Protein AF-A0A6C0CPV5-F1 (afdb_monomer_lite)

Structure (mmCIF, N/CA/C/O backbone):
data_AF-A0A6C0CPV5-F1
#
_entry.id   AF-A0A6C0CPV5-F1
#
loop_
_atom_site.group_PDB
_atom_site.id
_atom_site.type_symbol
_atom_site.label_atom_id
_atom_site.label_alt_id
_atom_site.label_comp_id
_atom_site.label_asym_id
_atom_site.label_entity_id
_atom_site.label_seq_id
_atom_site.pdbx_PDB_ins_code
_atom_site.Cartn_x
_atom_site.Cartn_y
_atom_site.Cartn_z
_atom_site.occupancy
_atom_site.B_iso_or_equiv
_atom_site.auth_seq_id
_atom_site.auth_comp_id
_atom_site.auth_asym_id
_atom_site.auth_atom_id
_atom_site.pdbx_PDB_model_num
ATOM 1 N N . MET A 1 1 ? -18.840 -3.226 8.102 1.00 40.84 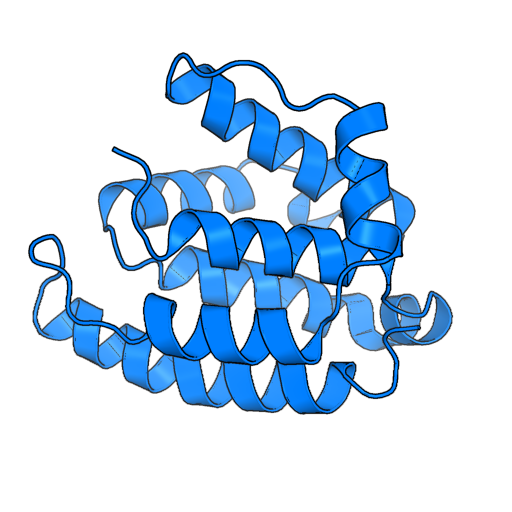1 MET A N 1
ATOM 2 C CA . MET A 1 1 ? -18.763 -3.453 6.637 1.00 40.84 1 MET A CA 1
ATOM 3 C C . MET A 1 1 ? -17.311 -3.513 6.177 1.00 40.84 1 MET A C 1
ATOM 5 O O . MET A 1 1 ? -16.619 -2.498 6.236 1.00 40.84 1 MET A O 1
ATOM 9 N N . SER A 1 2 ? -16.824 -4.665 5.710 1.00 52.75 2 SER A N 1
ATOM 10 C CA . SER A 1 2 ? -15.662 -4.660 4.816 1.00 52.75 2 SER A CA 1
ATOM 11 C C . SER A 1 2 ? -16.165 -4.168 3.457 1.00 52.75 2 SER A C 1
ATOM 13 O O . SER A 1 2 ? -17.136 -4.684 2.912 1.00 52.75 2 SER A O 1
ATOM 15 N N . LYS A 1 3 ? -15.595 -3.079 2.940 1.00 74.31 3 LYS A N 1
ATOM 16 C CA . LYS A 1 3 ? -15.935 -2.641 1.583 1.00 74.31 3 LYS A CA 1
ATOM 17 C C . LYS A 1 3 ? -15.276 -3.640 0.641 1.00 74.31 3 LYS A C 1
ATOM 19 O O . LYS A 1 3 ? -14.091 -3.902 0.810 1.00 74.31 3 LYS A O 1
ATOM 24 N N . GLU A 1 4 ? -16.007 -4.196 -0.321 1.00 88.81 4 GLU A N 1
ATOM 25 C CA . GLU A 1 4 ? -15.509 -5.291 -1.173 1.00 88.81 4 GLU A CA 1
ATOM 26 C C . GLU A 1 4 ? -14.202 -4.975 -1.921 1.00 88.81 4 GLU A C 1
ATOM 28 O O . GLU A 1 4 ? -13.474 -5.886 -2.294 1.00 88.81 4 GLU A O 1
ATOM 33 N N . TRP A 1 5 ? -13.893 -3.693 -2.137 1.00 93.19 5 TRP A N 1
ATOM 34 C CA . TRP A 1 5 ? -12.622 -3.235 -2.704 1.00 93.19 5 TRP A CA 1
ATOM 35 C C . TRP A 1 5 ? -11.471 -3.211 -1.691 1.00 93.19 5 TRP A C 1
ATOM 37 O O . TRP A 1 5 ? -10.320 -3.338 -2.086 1.00 93.19 5 TRP A O 1
ATOM 47 N N . ALA A 1 6 ? -11.750 -3.059 -0.394 1.00 94.06 6 ALA A N 1
ATOM 48 C CA . ALA A 1 6 ? -10.734 -2.835 0.632 1.00 94.06 6 ALA A CA 1
ATOM 49 C C . ALA A 1 6 ? -9.873 -4.075 0.869 1.00 94.06 6 ALA A C 1
ATOM 51 O O . ALA A 1 6 ? -8.653 -3.960 0.940 1.00 94.06 6 ALA A O 1
ATOM 52 N N . THR A 1 7 ? -10.492 -5.256 0.958 1.00 94.50 7 THR A N 1
ATOM 53 C CA . THR A 1 7 ? -9.751 -6.510 1.145 1.00 94.50 7 THR A CA 1
ATOM 54 C C . THR A 1 7 ? -8.791 -6.764 -0.026 1.00 94.50 7 THR A C 1
ATOM 56 O O . THR A 1 7 ? -7.598 -6.899 0.236 1.00 94.50 7 THR A O 1
ATOM 59 N N . PRO A 1 8 ? -9.223 -6.729 -1.305 1.00 96.38 8 PRO A N 1
ATOM 60 C CA . PRO A 1 8 ? -8.306 -6.841 -2.442 1.00 96.38 8 PRO A CA 1
ATOM 61 C C . PRO A 1 8 ? -7.207 -5.773 -2.463 1.00 96.38 8 PRO A C 1
ATOM 63 O O . PRO A 1 8 ? -6.070 -6.096 -2.791 1.00 96.38 8 PRO A O 1
ATOM 66 N N . THR A 1 9 ? -7.506 -4.523 -2.085 1.00 97.75 9 THR A N 1
ATOM 67 C CA . THR A 1 9 ? -6.491 -3.458 -2.001 1.00 97.75 9 THR A CA 1
ATOM 68 C C . THR A 1 9 ? -5.412 -3.778 -0.967 1.00 97.75 9 THR A C 1
ATOM 70 O O . THR A 1 9 ? -4.229 -3.644 -1.270 1.00 97.75 9 THR A O 1
ATOM 73 N N . TRP A 1 10 ? -5.784 -4.240 0.230 1.00 97.38 10 TRP A N 1
ATOM 74 C CA . TRP A 1 10 ? -4.802 -4.622 1.249 1.00 97.38 10 TRP A CA 1
ATOM 75 C C . TRP A 1 10 ? -3.989 -5.847 0.845 1.00 97.38 10 TRP A C 1
ATOM 77 O O . TRP A 1 10 ? -2.777 -5.857 1.041 1.00 97.38 10 TRP A O 1
ATOM 87 N N . TYR A 1 11 ? -4.630 -6.848 0.235 1.00 96.94 11 TYR A N 1
ATOM 88 C CA . TYR A 1 11 ? -3.919 -7.994 -0.330 1.00 96.94 11 TYR A CA 1
ATOM 89 C C . TYR A 1 11 ? -2.902 -7.554 -1.379 1.00 96.94 11 TYR A C 1
ATOM 91 O O . TYR A 1 11 ? -1.767 -8.019 -1.344 1.00 96.94 11 TYR A O 1
ATOM 99 N N . LEU A 1 12 ? -3.272 -6.631 -2.267 1.00 98.25 12 LEU A N 1
ATOM 100 C CA . LEU A 1 12 ? -2.359 -6.087 -3.263 1.00 98.25 12 LEU A CA 1
ATOM 101 C C . LEU A 1 12 ? -1.171 -5.375 -2.606 1.00 98.25 12 LEU A C 1
ATOM 103 O O . LEU A 1 12 ? -0.033 -5.696 -2.927 1.00 98.25 12 LEU A O 1
ATOM 107 N N . PHE A 1 13 ? -1.420 -4.457 -1.669 1.00 98.19 13 PHE A N 1
ATOM 108 C CA . PHE A 1 13 ? -0.362 -3.706 -0.987 1.00 98.19 13 PHE A CA 1
ATOM 109 C C . PHE A 1 13 ? 0.647 -4.626 -0.303 1.00 98.19 13 PHE A C 1
ATOM 111 O O . PHE A 1 13 ? 1.846 -4.524 -0.560 1.00 98.19 13 PHE A O 1
ATOM 118 N N . HIS A 1 14 ? 0.167 -5.553 0.527 1.00 97.88 14 HIS A N 1
ATOM 119 C CA . HIS A 1 14 ? 1.053 -6.441 1.277 1.00 97.88 14 HIS A CA 1
ATOM 120 C C . HIS A 1 14 ? 1.737 -7.477 0.384 1.00 97.88 14 HIS A C 1
ATOM 122 O O . HIS A 1 14 ? 2.896 -7.792 0.618 1.00 97.88 14 HIS A O 1
ATOM 128 N N . THR A 1 15 ? 1.082 -7.951 -0.681 1.00 97.75 15 THR A N 1
ATOM 129 C CA . THR A 1 15 ? 1.725 -8.867 -1.643 1.00 97.75 15 THR A CA 1
ATOM 130 C C . THR A 1 15 ? 2.827 -8.167 -2.430 1.00 97.75 15 THR A C 1
ATOM 132 O O . THR A 1 15 ? 3.887 -8.753 -2.613 1.00 97.75 15 THR A O 1
ATOM 135 N N . ILE A 1 16 ? 2.629 -6.909 -2.847 1.00 97.62 16 ILE A N 1
ATOM 136 C CA . ILE A 1 16 ? 3.703 -6.110 -3.458 1.00 97.62 16 ILE A CA 1
ATOM 137 C C . ILE A 1 16 ? 4.860 -5.977 -2.475 1.00 97.62 16 ILE A C 1
ATOM 139 O O . ILE A 1 16 ? 5.992 -6.255 -2.845 1.00 97.62 16 ILE A O 1
ATOM 143 N N . GLY A 1 17 ? 4.571 -5.587 -1.229 1.00 96.75 17 GLY A N 1
ATOM 144 C CA . GLY A 1 17 ? 5.586 -5.473 -0.189 1.00 96.75 17 GLY A CA 1
ATOM 145 C C . GLY A 1 17 ? 6.389 -6.762 -0.046 1.00 96.75 17 GLY A C 1
ATOM 146 O O . GLY A 1 17 ? 7.610 -6.714 -0.123 1.00 96.75 17 GLY A O 1
ATOM 147 N N . GLU A 1 18 ? 5.723 -7.907 0.116 1.00 96.81 18 GLU A N 1
ATOM 148 C CA . GLU A 1 18 ? 6.380 -9.192 0.369 1.00 96.81 18 GLU A CA 1
ATOM 149 C C . GLU A 1 18 ? 7.106 -9.802 -0.829 1.00 96.81 18 GLU A C 1
ATOM 151 O O . GLU A 1 18 ? 8.169 -10.386 -0.627 1.00 96.81 18 GLU A O 1
ATOM 156 N N . ARG A 1 19 ? 6.558 -9.672 -2.042 1.00 96.38 19 ARG A N 1
ATOM 157 C CA . ARG A 1 19 ? 7.013 -10.436 -3.215 1.00 96.38 19 ARG A CA 1
ATOM 158 C C . ARG A 1 19 ? 7.873 -9.647 -4.195 1.00 96.38 19 ARG A C 1
ATOM 160 O O . ARG A 1 19 ? 8.527 -10.255 -5.036 1.00 96.38 19 ARG A O 1
ATOM 167 N N . ILE A 1 20 ? 7.871 -8.312 -4.145 1.00 97.50 20 ILE A N 1
ATOM 168 C CA . ILE A 1 20 ? 8.680 -7.517 -5.077 1.00 97.50 20 ILE A CA 1
ATOM 169 C C . ILE A 1 20 ? 10.174 -7.787 -4.862 1.00 97.50 20 ILE A C 1
ATOM 171 O O . ILE A 1 20 ? 10.681 -7.772 -3.739 1.00 97.50 20 ILE A O 1
ATOM 175 N N . ASN A 1 21 ? 10.894 -8.006 -5.958 1.00 96.75 21 ASN A N 1
ATOM 176 C CA . ASN A 1 21 ? 12.339 -8.135 -5.950 1.00 96.75 21 ASN A CA 1
ATOM 177 C C . ASN A 1 21 ? 12.985 -6.849 -5.405 1.00 96.75 21 ASN A C 1
ATOM 179 O O . ASN A 1 21 ? 12.640 -5.737 -5.815 1.00 96.75 21 ASN A O 1
ATOM 183 N N . SER A 1 22 ? 13.948 -7.002 -4.496 1.00 96.12 22 SER A N 1
ATOM 184 C CA . SER A 1 22 ? 14.624 -5.884 -3.831 1.00 96.12 22 SER A CA 1
ATOM 185 C C . SER A 1 22 ? 15.377 -4.971 -4.800 1.00 96.12 22 SER A C 1
ATOM 187 O O . SER A 1 22 ? 15.321 -3.753 -4.636 1.00 96.12 22 SER A O 1
ATOM 189 N N . ASN A 1 23 ? 16.031 -5.523 -5.827 1.00 96.50 23 ASN A N 1
ATOM 190 C CA . ASN A 1 23 ? 16.755 -4.734 -6.825 1.00 96.50 23 ASN A CA 1
ATOM 191 C C . ASN A 1 23 ? 15.780 -3.897 -7.653 1.00 96.50 23 ASN A C 1
ATOM 193 O O . ASN A 1 23 ? 15.980 -2.692 -7.795 1.00 96.50 23 ASN A O 1
ATOM 197 N N . TYR A 1 24 ? 14.676 -4.503 -8.113 1.00 97.25 24 TYR A N 1
ATOM 198 C CA . TYR A 1 24 ? 13.627 -3.753 -8.807 1.00 97.25 24 TYR A CA 1
ATOM 199 C C . TYR A 1 24 ? 13.076 -2.635 -7.919 1.00 97.25 24 TYR A C 1
ATOM 201 O O . TYR A 1 24 ? 12.993 -1.493 -8.366 1.00 97.25 24 TYR A O 1
ATOM 209 N N . PHE A 1 25 ? 12.739 -2.943 -6.661 1.00 97.31 25 PHE A N 1
ATOM 210 C CA . PHE A 1 25 ? 12.204 -1.964 -5.717 1.00 97.31 25 PHE A CA 1
ATOM 211 C C . PHE A 1 25 ? 13.157 -0.786 -5.506 1.00 97.31 25 PHE A C 1
ATOM 213 O O . PHE A 1 25 ? 12.718 0.359 -5.544 1.00 97.31 25 PHE A O 1
ATOM 220 N N . ASN A 1 26 ? 14.452 -1.044 -5.316 1.00 95.75 26 ASN A N 1
ATOM 221 C CA . ASN A 1 26 ? 15.440 0.011 -5.096 1.00 95.75 26 ASN A CA 1
ATOM 222 C C . ASN A 1 26 ? 15.576 0.921 -6.327 1.00 95.75 26 ASN A C 1
ATOM 224 O O . ASN A 1 26 ? 15.586 2.142 -6.182 1.00 95.75 26 ASN A O 1
ATOM 228 N N . SER A 1 27 ? 15.599 0.348 -7.535 1.00 96.94 27 SER A N 1
ATOM 229 C CA . SER A 1 27 ? 15.657 1.118 -8.787 1.00 96.94 27 SER A CA 1
ATOM 230 C C . SER A 1 27 ? 14.343 1.834 -9.132 1.00 96.94 27 SER A C 1
ATOM 232 O O . SER A 1 27 ? 14.365 2.833 -9.844 1.00 96.94 27 SER A O 1
ATOM 234 N N . HIS A 1 28 ? 13.202 1.365 -8.613 1.00 97.31 28 HIS A N 1
ATOM 235 C CA . HIS A 1 28 ? 11.860 1.869 -8.941 1.00 97.31 28 HIS A CA 1
ATOM 236 C C . HIS A 1 28 ? 11.080 2.332 -7.700 1.00 97.31 28 HIS A C 1
ATOM 238 O O . HIS A 1 28 ? 9.846 2.301 -7.674 1.00 97.31 28 HIS A O 1
ATOM 244 N N . LEU A 1 29 ? 11.785 2.791 -6.660 1.00 95.94 29 LEU A N 1
ATOM 245 C CA . LEU A 1 29 ? 11.202 3.191 -5.374 1.00 95.94 29 LEU A CA 1
ATOM 246 C C . LEU A 1 29 ? 10.086 4.229 -5.551 1.00 95.94 29 LEU A C 1
ATOM 248 O O . LEU A 1 29 ? 9.017 4.123 -4.944 1.00 95.94 29 LEU A O 1
ATOM 252 N N . THR A 1 30 ? 10.322 5.226 -6.404 1.00 95.81 30 THR A N 1
ATOM 253 C CA . THR A 1 30 ? 9.353 6.285 -6.705 1.00 95.81 30 THR A CA 1
ATOM 254 C C . THR A 1 30 ? 8.094 5.728 -7.365 1.00 95.81 30 THR A C 1
ATOM 256 O O . THR A 1 30 ? 6.993 6.110 -6.975 1.00 95.81 30 THR A O 1
ATOM 259 N N . GLU A 1 31 ? 8.226 4.788 -8.305 1.00 96.56 31 GLU A N 1
ATOM 260 C CA . GLU A 1 31 ? 7.081 4.139 -8.958 1.00 9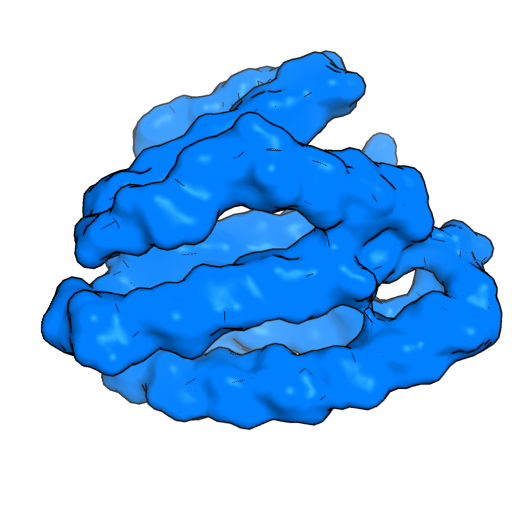6.56 31 GLU A CA 1
ATOM 261 C C . GLU A 1 31 ? 6.280 3.293 -7.955 1.00 96.56 31 GLU A C 1
ATOM 263 O O . GLU A 1 31 ? 5.052 3.394 -7.896 1.00 96.56 31 GLU A O 1
ATOM 268 N N . CYS A 1 32 ? 6.969 2.533 -7.097 1.00 97.19 32 CYS A N 1
ATOM 269 C CA . CYS A 1 32 ? 6.339 1.726 -6.050 1.00 97.19 32 CYS A CA 1
ATOM 270 C C . CYS A 1 32 ? 5.539 2.600 -5.070 1.00 97.19 32 CYS A C 1
ATOM 272 O O . CYS A 1 32 ? 4.391 2.294 -4.738 1.00 97.19 32 CYS A O 1
ATOM 274 N N . LYS A 1 33 ? 6.111 3.730 -4.635 1.00 96.81 33 LYS A N 1
ATOM 275 C CA . LYS A 1 33 ? 5.422 4.709 -3.781 1.00 96.81 33 LYS A CA 1
ATOM 276 C C . LYS A 1 33 ? 4.235 5.353 -4.487 1.00 96.81 33 LYS A C 1
ATOM 278 O O . LYS A 1 33 ? 3.157 5.478 -3.901 1.00 96.81 33 LYS A O 1
ATOM 283 N N . TYR A 1 34 ? 4.432 5.753 -5.739 1.00 96.88 34 TYR A N 1
ATOM 284 C CA . TYR A 1 34 ? 3.400 6.380 -6.548 1.00 96.88 34 TYR A CA 1
ATOM 285 C C . TYR A 1 34 ? 2.189 5.461 -6.721 1.00 96.88 34 TYR A C 1
ATOM 287 O O . TYR A 1 34 ? 1.058 5.927 -6.600 1.00 96.88 34 TYR A O 1
ATOM 295 N N . LEU A 1 35 ? 2.401 4.152 -6.899 1.00 98.00 35 LEU A N 1
ATOM 296 C CA . LEU A 1 35 ? 1.322 3.167 -6.972 1.00 98.00 35 LEU A CA 1
ATOM 297 C C . LEU A 1 35 ? 0.434 3.174 -5.713 1.00 98.00 35 LEU A C 1
ATOM 299 O O . LEU A 1 35 ? -0.794 3.196 -5.819 1.00 98.00 35 LEU A O 1
ATOM 303 N N . ILE A 1 36 ? 1.026 3.209 -4.515 1.00 98.12 36 ILE A N 1
ATOM 304 C CA . ILE A 1 36 ? 0.259 3.292 -3.261 1.00 98.12 36 ILE A CA 1
ATOM 305 C C . ILE A 1 36 ? -0.505 4.620 -3.180 1.00 98.12 36 ILE A C 1
ATOM 307 O O . ILE A 1 36 ? -1.693 4.630 -2.844 1.00 98.12 36 ILE A O 1
ATOM 311 N N . GLN A 1 37 ? 0.142 5.734 -3.540 1.00 97.19 37 GLN A N 1
ATOM 312 C CA . GLN A 1 37 ? -0.474 7.065 -3.529 1.00 97.19 37 GLN A CA 1
ATOM 313 C C . GLN A 1 37 ? -1.655 7.169 -4.492 1.00 97.19 37 GLN A C 1
ATOM 315 O O . GLN A 1 37 ? -2.726 7.620 -4.089 1.00 97.19 37 GLN A O 1
ATOM 320 N N . ILE A 1 38 ? -1.499 6.752 -5.753 1.00 97.50 38 ILE A N 1
ATOM 321 C CA . ILE A 1 38 ? -2.571 6.847 -6.749 1.00 97.50 38 ILE A CA 1
ATOM 322 C C . ILE A 1 38 ? -3.763 5.967 -6.359 1.00 97.50 38 ILE A C 1
ATOM 324 O O . ILE A 1 38 ? -4.905 6.392 -6.542 1.00 97.50 38 ILE A O 1
ATOM 328 N N . ILE A 1 39 ? -3.530 4.795 -5.755 1.00 97.88 39 ILE A N 1
ATOM 329 C CA . ILE A 1 39 ? -4.606 3.942 -5.239 1.00 97.88 39 ILE A CA 1
ATOM 330 C C . ILE A 1 39 ? -5.319 4.639 -4.072 1.00 97.88 39 ILE A C 1
ATOM 332 O O . ILE A 1 39 ? -6.544 4.769 -4.105 1.00 97.88 39 ILE A O 1
ATOM 336 N N . CYS A 1 40 ? -4.582 5.158 -3.084 1.00 97.12 40 CYS A N 1
ATOM 337 C CA . CYS A 1 40 ? -5.161 5.878 -1.943 1.00 97.12 40 CYS A CA 1
ATOM 338 C C . CYS A 1 40 ? -5.952 7.123 -2.375 1.00 97.12 40 CYS A C 1
ATOM 340 O O . CYS A 1 40 ? -7.057 7.359 -1.890 1.00 97.12 40 CYS A O 1
ATOM 342 N N . ASN A 1 41 ? -5.446 7.862 -3.364 1.00 95.88 41 ASN A N 1
ATOM 343 C CA . ASN A 1 41 ? -6.086 9.046 -3.937 1.00 95.88 41 ASN A CA 1
ATOM 344 C C . ASN A 1 41 ? -7.310 8.733 -4.808 1.00 95.88 41 ASN A C 1
ATOM 346 O O . ASN A 1 41 ? -7.948 9.667 -5.288 1.00 95.88 41 ASN A O 1
ATOM 350 N N . ASN A 1 42 ? -7.638 7.461 -5.043 1.00 95.50 42 ASN A N 1
ATOM 351 C CA . ASN A 1 42 ? -8.772 7.051 -5.873 1.00 95.50 42 ASN A CA 1
ATOM 352 C C . ASN A 1 42 ? -9.613 5.939 -5.225 1.00 95.50 42 ASN A C 1
ATOM 354 O O . ASN A 1 42 ? -10.349 5.241 -5.931 1.00 95.50 42 ASN A O 1
ATOM 358 N N . LEU A 1 43 ? -9.528 5.764 -3.898 1.00 94.62 43 LEU A N 1
ATOM 359 C CA . LEU A 1 43 ? -10.336 4.768 -3.191 1.00 94.62 43 LEU A CA 1
ATOM 360 C C . LEU A 1 43 ? -11.837 4.988 -3.468 1.00 94.62 43 LEU A C 1
ATOM 362 O O . LEU A 1 43 ? -12.306 6.126 -3.438 1.00 94.62 43 LEU A O 1
ATOM 366 N N . PRO A 1 44 ? -12.643 3.928 -3.668 1.00 92.19 44 PRO A N 1
ATOM 367 C CA . PRO A 1 44 ? -14.068 4.073 -3.983 1.00 92.19 44 PRO A CA 1
ATOM 368 C C . PRO A 1 44 ? -14.949 4.679 -2.875 1.00 92.19 44 PRO A C 1
ATOM 370 O O . PRO A 1 44 ? -16.146 4.879 -3.084 1.00 92.19 44 PRO A O 1
ATOM 373 N N . CYS A 1 45 ? -14.389 4.957 -1.695 1.00 91.12 45 CYS A N 1
ATOM 374 C CA . CYS A 1 45 ? -15.066 5.694 -0.636 1.00 91.12 45 CYS A CA 1
ATOM 375 C C . CYS A 1 45 ? -14.363 7.036 -0.372 1.00 91.12 45 CYS A C 1
ATOM 377 O O . CYS A 1 45 ? -13.205 7.003 0.047 1.00 91.12 45 CYS A O 1
ATOM 379 N N . PRO A 1 46 ? -15.077 8.174 -0.477 1.00 90.62 46 PRO A N 1
ATOM 380 C CA . PRO A 1 46 ? -14.517 9.504 -0.230 1.00 90.62 46 PRO A CA 1
ATOM 381 C C . PRO A 1 46 ? -13.907 9.682 1.167 1.00 90.62 46 PRO A C 1
ATOM 383 O O . PRO A 1 46 ? -12.824 10.240 1.299 1.00 90.62 46 PRO A O 1
ATOM 386 N N . ILE A 1 47 ? -14.554 9.150 2.211 1.00 91.31 47 ILE A N 1
ATOM 387 C CA . ILE A 1 47 ? -14.045 9.232 3.593 1.00 91.31 47 ILE A CA 1
ATOM 388 C C . ILE A 1 47 ? -12.732 8.451 3.721 1.00 91.31 47 ILE A C 1
ATOM 390 O O . ILE A 1 47 ? -11.747 8.960 4.249 1.00 91.31 47 ILE A O 1
ATOM 394 N N . CYS A 1 48 ? -12.691 7.224 3.187 1.00 93.38 48 CYS A N 1
ATOM 395 C CA . CYS A 1 48 ? -11.476 6.408 3.206 1.00 93.38 48 CYS A CA 1
ATOM 396 C C . CYS A 1 48 ? -10.352 7.050 2.387 1.00 93.38 48 CYS A C 1
ATOM 398 O O . CYS A 1 48 ? -9.211 7.034 2.829 1.00 93.38 48 CYS A O 1
ATOM 400 N N . GLN A 1 49 ? -10.678 7.609 1.219 1.00 94.06 49 GLN A N 1
ATOM 401 C CA . GLN A 1 49 ? -9.747 8.347 0.370 1.00 94.06 49 GLN A CA 1
ATOM 402 C C . GLN A 1 49 ? -9.140 9.521 1.144 1.00 94.06 49 GLN A C 1
ATOM 404 O O . GLN A 1 49 ? -7.924 9.604 1.254 1.00 94.06 49 GLN A O 1
ATOM 409 N N . ASN A 1 50 ? -9.973 10.370 1.754 1.00 94.75 50 ASN A N 1
ATOM 410 C CA . ASN A 1 50 ? -9.512 11.512 2.539 1.00 94.75 50 ASN A CA 1
ATOM 411 C C . ASN A 1 50 ? -8.597 11.081 3.697 1.00 94.75 50 ASN A C 1
ATOM 413 O O . ASN A 1 50 ? -7.493 11.602 3.838 1.00 94.75 50 ASN A O 1
ATOM 417 N N . HIS A 1 51 ? -9.012 10.086 4.488 1.00 95.12 51 HIS A N 1
ATOM 418 C CA . HIS A 1 51 ? -8.200 9.578 5.597 1.00 95.12 51 HIS A CA 1
ATOM 419 C C . HIS A 1 51 ? -6.867 8.989 5.120 1.00 95.12 51 HIS A C 1
ATOM 421 O O . HIS A 1 51 ? -5.831 9.277 5.717 1.00 95.12 51 HIS A O 1
ATOM 427 N N . ALA A 1 52 ? -6.868 8.212 4.033 1.00 96.50 52 ALA A N 1
ATOM 428 C CA . ALA A 1 52 ? -5.652 7.634 3.470 1.00 96.50 52 ALA A CA 1
ATOM 429 C C . ALA A 1 52 ? -4.705 8.720 2.939 1.00 96.50 52 ALA A C 1
ATOM 431 O O . ALA A 1 52 ? -3.530 8.726 3.292 1.00 96.50 52 ALA A O 1
ATOM 432 N N . THR A 1 53 ? -5.203 9.680 2.156 1.00 95.31 53 THR A N 1
ATOM 433 C CA . THR A 1 53 ? -4.391 10.785 1.625 1.00 95.31 53 THR A CA 1
ATOM 434 C C . THR A 1 53 ? -3.807 11.649 2.746 1.00 95.31 53 THR A C 1
ATOM 436 O O . THR A 1 53 ? -2.628 12.001 2.697 1.00 95.31 53 THR A O 1
ATOM 439 N N . ILE A 1 54 ? -4.587 11.953 3.791 1.00 95.94 54 ILE A N 1
ATOM 440 C CA . ILE A 1 54 ? -4.090 12.679 4.968 1.00 95.94 54 ILE A CA 1
ATOM 441 C C . ILE A 1 54 ? -3.013 11.867 5.692 1.00 95.94 54 ILE A C 1
ATOM 443 O O . ILE A 1 54 ? -1.982 12.436 6.050 1.00 95.94 54 ILE A O 1
ATOM 447 N N . TYR A 1 55 ? -3.222 10.561 5.886 1.00 97.19 55 TYR A N 1
ATOM 448 C CA . TYR A 1 55 ? -2.239 9.685 6.522 1.00 97.19 55 TYR A CA 1
ATOM 449 C C . TYR A 1 55 ? -0.917 9.669 5.745 1.00 97.19 55 TYR A C 1
ATOM 451 O O . TYR A 1 55 ? 0.134 9.921 6.332 1.00 97.19 55 TYR A O 1
ATOM 459 N N . LEU A 1 56 ? -0.962 9.466 4.421 1.00 95.06 56 LEU A N 1
ATOM 460 C CA . LEU A 1 56 ? 0.234 9.477 3.571 1.00 95.06 56 LEU A CA 1
ATOM 461 C C . LEU A 1 56 ? 0.982 10.818 3.648 1.00 95.06 56 LEU A C 1
ATOM 463 O O . LEU A 1 56 ? 2.207 10.826 3.683 1.00 95.06 56 LEU A O 1
ATOM 467 N N . ARG A 1 57 ? 0.258 11.946 3.712 1.00 93.25 57 ARG A N 1
ATOM 468 C CA . ARG A 1 57 ? 0.851 13.291 3.806 1.00 93.25 57 ARG A CA 1
ATOM 469 C C . ARG A 1 57 ? 1.484 13.579 5.169 1.00 93.25 57 ARG A C 1
ATOM 471 O O . ARG A 1 57 ? 2.488 14.275 5.230 1.00 93.25 57 ARG A O 1
ATOM 478 N N . LYS A 1 58 ? 0.866 13.108 6.256 1.00 93.50 58 LYS A N 1
ATOM 479 C CA . LYS A 1 58 ? 1.307 13.394 7.634 1.00 93.50 58 LYS A CA 1
ATOM 480 C C . LYS A 1 58 ? 2.410 12.464 8.135 1.00 93.50 58 LYS A C 1
ATOM 482 O O . LYS A 1 58 ? 3.001 12.737 9.171 1.00 93.50 58 LYS A O 1
ATOM 487 N N . THR A 1 59 ? 2.647 11.352 7.452 1.00 92.56 59 THR A N 1
ATOM 488 C CA . THR A 1 59 ? 3.619 10.340 7.874 1.00 92.56 59 THR A CA 1
ATOM 489 C C . THR A 1 59 ? 4.856 10.354 6.985 1.00 92.56 59 THR A C 1
ATOM 491 O O . THR A 1 59 ? 4.893 10.978 5.927 1.00 92.56 59 THR A O 1
ATOM 494 N N . ASN A 1 60 ? 5.877 9.605 7.395 1.00 84.62 60 ASN A N 1
ATOM 495 C CA . ASN A 1 60 ? 7.177 9.505 6.731 1.00 84.62 60 ASN A CA 1
ATOM 496 C C . ASN A 1 60 ? 7.149 8.745 5.385 1.00 84.62 60 ASN A C 1
ATOM 498 O O . ASN A 1 60 ? 8.150 8.143 5.003 1.00 84.62 60 ASN A O 1
ATOM 502 N N . PHE A 1 61 ? 6.034 8.752 4.644 1.00 89.19 61 PHE A N 1
ATOM 503 C CA . PHE A 1 61 ? 5.890 7.996 3.396 1.00 89.19 61 PHE A CA 1
ATOM 504 C C . PHE A 1 61 ? 6.951 8.379 2.352 1.00 89.19 61 PHE A C 1
ATOM 506 O O . PHE A 1 61 ? 7.551 7.520 1.703 1.00 89.19 61 PHE A O 1
ATOM 513 N N . ASN A 1 62 ? 7.257 9.674 2.243 1.00 86.56 62 ASN A N 1
ATOM 514 C CA . ASN A 1 62 ? 8.297 10.166 1.339 1.00 86.56 62 ASN A CA 1
ATOM 515 C C . ASN A 1 62 ? 9.708 9.740 1.776 1.00 86.56 62 ASN A C 1
ATOM 517 O O . ASN A 1 62 ? 10.568 9.564 0.915 1.00 86.56 62 ASN A O 1
ATOM 521 N N . ASN A 1 63 ? 9.920 9.455 3.065 1.00 90.56 63 ASN A N 1
ATOM 522 C CA . ASN A 1 63 ? 11.224 9.107 3.636 1.00 90.56 63 ASN A CA 1
ATOM 523 C C . ASN A 1 63 ? 11.559 7.610 3.554 1.00 90.56 63 ASN A C 1
ATOM 525 O O . ASN A 1 63 ? 12.653 7.222 3.949 1.00 90.56 63 ASN A O 1
ATOM 529 N N . ILE A 1 64 ? 10.655 6.763 3.048 1.00 94.75 64 ILE A N 1
ATOM 530 C CA . ILE A 1 64 ? 10.936 5.335 2.827 1.00 94.75 64 ILE A CA 1
ATOM 531 C C . ILE A 1 64 ? 12.070 5.206 1.801 1.00 94.75 64 ILE A C 1
ATOM 533 O O . ILE A 1 64 ? 11.942 5.714 0.691 1.00 94.75 64 ILE A O 1
ATOM 537 N N . LYS A 1 65 ? 13.161 4.525 2.143 1.00 94.88 65 LYS A N 1
ATOM 538 C CA . LYS A 1 65 ? 14.328 4.301 1.271 1.00 94.88 65 LYS A CA 1
ATOM 539 C C . LYS A 1 65 ? 14.554 2.828 0.947 1.00 94.88 65 LYS A C 1
ATOM 541 O O . LYS A 1 65 ? 15.199 2.526 -0.046 1.00 94.88 65 LYS A O 1
ATOM 546 N N . THR A 1 66 ? 14.030 1.922 1.769 1.00 96.69 66 THR A N 1
ATOM 547 C CA . THR A 1 66 ? 14.275 0.480 1.640 1.00 96.69 66 THR A CA 1
ATOM 548 C C . THR A 1 66 ? 12.978 -0.314 1.566 1.00 96.69 66 THR A C 1
ATOM 550 O O . THR A 1 66 ? 11.927 0.126 2.045 1.00 96.69 66 THR A O 1
ATOM 553 N N . LEU A 1 67 ? 13.057 -1.523 1.004 1.00 96.75 67 LEU A N 1
ATOM 554 C CA . LEU A 1 67 ? 11.920 -2.442 0.949 1.00 96.75 67 LEU A CA 1
ATOM 555 C C . LEU A 1 67 ? 11.411 -2.806 2.353 1.00 96.75 67 LEU A C 1
ATOM 557 O O . LEU A 1 67 ? 10.206 -2.885 2.574 1.00 96.75 67 LEU A O 1
ATOM 561 N N . ALA A 1 68 ? 12.313 -2.958 3.327 1.00 96.44 68 ALA A N 1
ATOM 562 C CA . ALA A 1 68 ? 11.941 -3.215 4.718 1.00 96.44 68 ALA A CA 1
ATOM 563 C C . ALA A 1 68 ? 11.104 -2.067 5.310 1.00 96.44 68 ALA A C 1
ATOM 565 O O . ALA A 1 68 ? 10.054 -2.310 5.901 1.00 96.44 68 ALA A O 1
ATOM 566 N N . GLN A 1 69 ? 11.511 -0.812 5.080 1.00 96.81 69 GLN A N 1
ATOM 567 C CA . GLN A 1 69 ? 10.733 0.358 5.500 1.00 96.81 69 GLN A CA 1
ATOM 568 C C . GLN A 1 69 ? 9.380 0.434 4.788 1.00 96.81 69 GLN A C 1
ATOM 570 O O . GLN A 1 69 ? 8.394 0.841 5.393 1.00 96.81 69 GLN A O 1
ATOM 575 N N . PHE A 1 70 ? 9.312 0.026 3.520 1.00 97.44 70 PHE A N 1
ATOM 576 C CA . PHE A 1 70 ? 8.062 -0.016 2.767 1.00 97.44 70 PHE A CA 1
ATOM 577 C C . PHE A 1 70 ? 7.081 -1.051 3.331 1.00 97.44 70 PHE A C 1
ATOM 579 O O . PHE A 1 70 ? 5.924 -0.715 3.586 1.00 97.44 70 PHE A O 1
ATOM 586 N N . LYS A 1 71 ? 7.548 -2.279 3.596 1.00 96.50 71 LYS A N 1
ATOM 587 C CA . LYS A 1 71 ? 6.763 -3.335 4.260 1.00 96.50 71 LYS A CA 1
ATOM 588 C C . LYS A 1 71 ? 6.251 -2.872 5.622 1.00 96.50 71 LYS A C 1
ATOM 590 O O . LYS A 1 71 ? 5.058 -2.980 5.908 1.00 96.50 71 LYS A O 1
ATOM 595 N N . GLU A 1 72 ? 7.144 -2.316 6.440 1.00 96.12 72 GLU A N 1
ATOM 596 C CA . GLU A 1 72 ? 6.800 -1.842 7.779 1.00 96.12 72 GLU A CA 1
ATOM 597 C C . GLU A 1 72 ? 5.780 -0.704 7.725 1.00 96.12 72 GLU A C 1
ATOM 599 O O . GLU A 1 72 ? 4.786 -0.722 8.448 1.00 96.12 72 GLU A O 1
ATOM 604 N N . TYR A 1 73 ? 5.957 0.239 6.800 1.00 97.19 73 TYR A N 1
ATOM 605 C CA . TYR A 1 73 ? 5.005 1.321 6.597 1.00 97.19 73 TYR A CA 1
ATOM 606 C C . TYR A 1 73 ? 3.604 0.798 6.257 1.00 97.19 73 TYR A C 1
ATOM 608 O O . TYR A 1 73 ? 2.624 1.237 6.859 1.00 97.19 73 TYR A O 1
ATOM 616 N N . LEU A 1 74 ? 3.484 -0.152 5.322 1.00 97.12 74 LEU A N 1
ATOM 617 C CA . LEU A 1 74 ? 2.190 -0.731 4.945 1.00 97.12 74 LEU A CA 1
ATOM 618 C C . LEU A 1 74 ? 1.533 -1.480 6.111 1.00 97.12 74 LEU A C 1
ATOM 620 O O . LEU A 1 74 ? 0.315 -1.392 6.289 1.00 97.12 74 LEU A O 1
ATOM 624 N N . TYR A 1 75 ? 2.325 -2.190 6.917 1.00 96.75 75 TYR A N 1
ATOM 625 C CA . TYR A 1 75 ? 1.864 -2.872 8.126 1.00 96.75 75 TYR A CA 1
ATOM 626 C C . TYR A 1 75 ? 1.321 -1.883 9.167 1.00 96.75 75 TYR A C 1
ATOM 628 O O . TYR A 1 75 ? 0.179 -2.024 9.619 1.00 96.75 75 TYR A O 1
ATOM 636 N N . ILE A 1 76 ? 2.093 -0.842 9.498 1.00 96.50 76 ILE A N 1
ATOM 637 C CA . ILE A 1 76 ? 1.680 0.210 10.437 1.00 96.50 76 ILE A CA 1
ATOM 638 C C . ILE A 1 76 ? 0.437 0.929 9.910 1.00 96.50 76 ILE A C 1
ATOM 640 O O . ILE A 1 76 ? -0.506 1.157 10.666 1.00 96.50 76 ILE A O 1
ATOM 644 N N . PHE A 1 77 ? 0.390 1.237 8.613 1.00 97.38 77 PHE A N 1
ATOM 645 C CA . PHE A 1 77 ? -0.756 1.894 7.995 1.00 97.38 77 PHE A CA 1
ATOM 646 C C . PHE A 1 77 ? -2.029 1.046 8.105 1.00 97.38 77 PHE A C 1
ATOM 648 O O . PHE A 1 77 ? -3.076 1.551 8.515 1.00 97.38 77 PHE A O 1
ATOM 655 N N . HIS A 1 78 ? -1.951 -0.254 7.808 1.00 96.31 78 HIS A N 1
ATOM 656 C CA . HIS A 1 78 ? -3.093 -1.157 7.951 1.00 96.31 78 HIS A CA 1
ATOM 657 C C . HIS A 1 78 ? -3.577 -1.220 9.406 1.00 96.31 78 HIS A C 1
ATOM 659 O O . HIS A 1 78 ? -4.777 -1.118 9.666 1.00 96.31 78 HIS A O 1
ATOM 665 N N . ASN A 1 79 ? -2.654 -1.306 10.364 1.00 97.00 79 ASN A N 1
ATOM 666 C CA . ASN A 1 79 ? -2.996 -1.344 11.783 1.00 97.00 79 ASN A CA 1
ATOM 667 C C . ASN A 1 79 ? -3.536 -0.022 12.328 1.00 97.00 79 ASN A C 1
ATOM 669 O O . ASN A 1 79 ? -4.427 -0.043 13.178 1.00 97.00 79 ASN A O 1
ATOM 673 N N . PHE A 1 80 ? -3.075 1.112 11.802 1.00 96.38 80 PHE A N 1
ATOM 674 C CA . PHE A 1 80 ? -3.690 2.409 12.056 1.00 96.38 80 PHE A CA 1
ATOM 675 C C . PHE A 1 80 ? -5.140 2.425 11.561 1.00 96.38 80 PHE A C 1
ATOM 677 O O . PHE A 1 80 ? -6.045 2.776 12.308 1.00 96.38 80 PHE A O 1
ATOM 684 N N . VAL A 1 81 ? -5.405 1.973 10.331 1.00 95.56 81 VAL A N 1
ATOM 685 C CA . VAL A 1 81 ? -6.783 1.896 9.821 1.00 95.56 81 VAL A CA 1
ATOM 686 C C . VAL A 1 81 ? -7.637 0.931 10.651 1.00 95.56 81 VAL A C 1
ATOM 688 O O . VAL A 1 81 ? -8.798 1.231 10.919 1.00 95.56 81 VAL A O 1
ATOM 691 N N . ASN A 1 82 ? -7.087 -0.202 11.093 1.00 95.06 82 ASN A N 1
ATOM 692 C CA . ASN A 1 82 ? -7.810 -1.138 11.954 1.00 95.06 82 ASN A CA 1
ATOM 693 C C . ASN A 1 82 ? -8.162 -0.518 13.309 1.00 95.06 82 ASN A C 1
ATOM 695 O O . ASN A 1 82 ? -9.312 -0.648 13.724 1.00 95.06 82 ASN A O 1
ATOM 699 N N . SER A 1 83 ? -7.245 0.213 13.952 1.00 95.75 83 SER A N 1
ATOM 700 C CA . SER A 1 83 ? -7.538 0.877 15.229 1.00 95.75 83 SER A CA 1
ATOM 701 C C . SER A 1 83 ? -8.621 1.948 15.087 1.00 95.75 83 SER A C 1
ATOM 703 O O . SER A 1 83 ? -9.542 1.982 15.896 1.00 95.75 83 SER A O 1
ATOM 705 N N . GLN A 1 84 ? -8.590 2.744 14.010 1.00 93.94 84 GLN A N 1
ATOM 706 C CA . GLN A 1 84 ? -9.636 3.732 13.707 1.00 93.94 84 GLN A CA 1
ATOM 707 C C . GLN A 1 84 ? -11.018 3.100 13.471 1.00 93.94 84 GLN A C 1
ATOM 709 O O . GLN A 1 84 ? -12.038 3.767 13.607 1.00 93.94 84 GLN A O 1
ATOM 714 N N . LEU A 1 85 ? -11.061 1.822 13.089 1.00 92.31 85 LEU A N 1
ATOM 715 C CA . LEU A 1 85 ? -12.293 1.078 12.826 1.00 92.31 85 LEU A CA 1
ATOM 716 C C . LEU A 1 85 ? -12.682 0.127 13.970 1.00 92.31 85 LEU A C 1
ATOM 718 O O . LEU A 1 85 ? -13.606 -0.664 13.781 1.00 92.31 85 LEU A O 1
ATOM 722 N N . GLY A 1 86 ? -11.968 0.143 15.102 1.00 94.00 86 GLY A N 1
ATOM 723 C CA . GLY A 1 86 ? -12.195 -0.789 16.214 1.00 94.00 86 GLY A CA 1
ATOM 724 C C . GLY A 1 86 ? -11.952 -2.260 15.853 1.00 94.00 86 GLY A C 1
ATOM 725 O O . GLY A 1 86 ? -12.528 -3.158 16.461 1.00 94.00 86 GLY A O 1
ATOM 726 N N . LYS A 1 87 ? -11.140 -2.532 14.826 1.00 92.50 87 LYS A N 1
ATOM 727 C CA . LYS A 1 87 ? -10.801 -3.889 14.385 1.00 92.50 87 LYS A CA 1
ATOM 728 C C . LYS A 1 87 ? -9.569 -4.408 15.115 1.00 92.50 87 LYS A C 1
ATOM 730 O O . LYS A 1 87 ? -8.688 -3.639 15.499 1.00 92.50 87 LYS A O 1
ATOM 735 N N . LYS A 1 88 ? -9.467 -5.737 15.214 1.00 92.81 88 LYS A N 1
ATOM 736 C CA . LYS A 1 88 ? -8.264 -6.415 15.708 1.00 92.81 88 LYS A CA 1
ATOM 737 C C . LYS A 1 88 ? -7.036 -5.964 14.904 1.00 92.81 88 LYS A C 1
ATOM 739 O O . LYS A 1 88 ? -7.101 -5.833 13.679 1.00 92.81 88 LYS A O 1
ATOM 744 N N . LYS A 1 89 ? -5.923 -5.730 15.604 1.00 91.88 89 LYS A N 1
ATOM 745 C CA . LYS A 1 89 ? -4.629 -5.475 14.965 1.00 91.88 89 LYS A CA 1
ATOM 746 C C . LYS A 1 89 ? -4.180 -6.726 14.214 1.00 91.88 89 LYS A C 1
ATOM 748 O O . LYS A 1 89 ? -4.247 -7.829 14.745 1.00 91.88 89 LYS A O 1
ATOM 753 N N . PHE A 1 90 ? -3.727 -6.504 12.995 1.00 89.81 90 PHE A N 1
ATOM 754 C CA . PHE A 1 90 ? -3.051 -7.475 12.165 1.00 89.81 90 PHE A CA 1
ATOM 755 C C . PHE A 1 90 ? -1.697 -7.816 12.789 1.00 89.81 90 PHE A C 1
ATOM 757 O O . PHE A 1 90 ? -0.959 -6.894 1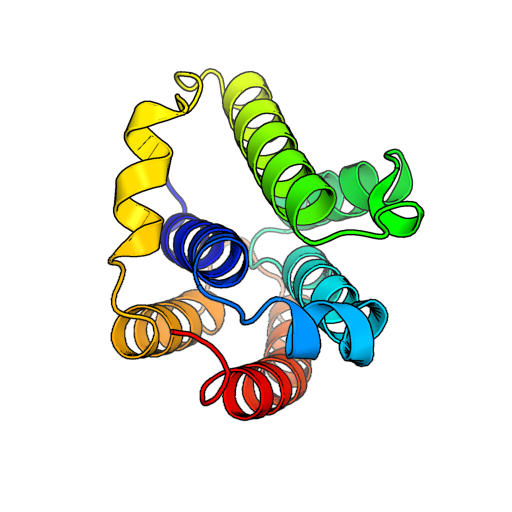3.152 1.00 89.81 90 PHE A O 1
ATOM 764 N N . THR A 1 91 ? -1.377 -9.098 12.928 1.00 91.88 91 THR A N 1
ATOM 765 C CA . THR A 1 91 ? -0.114 -9.559 13.520 1.00 91.88 91 THR A CA 1
ATOM 766 C C . THR A 1 91 ? 0.954 -9.812 12.454 1.00 91.88 91 THR A C 1
ATOM 768 O O . THR A 1 91 ? 0.684 -9.769 11.250 1.00 91.88 91 THR A O 1
ATOM 771 N N . LYS A 1 92 ? 2.201 -10.049 12.881 1.00 87.94 92 LYS A N 1
ATOM 772 C CA . LYS A 1 92 ? 3.293 -10.390 11.957 1.00 87.94 92 LYS A CA 1
ATOM 773 C C . LYS A 1 92 ? 3.133 -11.807 11.402 1.00 87.94 92 LYS A C 1
ATOM 775 O O . LYS A 1 92 ? 3.416 -12.020 10.232 1.00 87.94 92 LYS A O 1
ATOM 780 N N . GLU A 1 93 ? 2.582 -12.737 12.172 1.00 89.50 93 GLU A N 1
ATOM 781 C CA . GLU A 1 93 ? 2.286 -14.104 11.722 1.00 89.50 93 GLU A CA 1
ATOM 782 C C . GLU A 1 93 ? 1.247 -14.087 10.595 1.00 89.50 93 GLU A C 1
ATOM 784 O O . GLU A 1 93 ? 1.373 -14.798 9.599 1.00 89.50 93 GLU A O 1
ATOM 789 N N . GLU A 1 94 ? 0.249 -13.203 10.687 1.00 88.62 94 GLU A N 1
ATOM 790 C CA . GLU A 1 94 ? -0.743 -13.039 9.626 1.00 88.62 94 GLU A CA 1
ATOM 791 C C . GLU A 1 94 ? -0.140 -12.467 8.326 1.00 88.62 94 GLU A C 1
ATOM 793 O O . GLU A 1 94 ? -0.740 -12.645 7.260 1.00 88.62 94 GLU A O 1
ATOM 798 N N . MET A 1 95 ? 1.034 -11.814 8.372 1.00 91.25 95 MET A N 1
ATOM 799 C CA . MET A 1 95 ? 1.739 -11.324 7.175 1.00 91.25 95 MET A CA 1
ATOM 800 C C . MET A 1 95 ? 2.318 -12.462 6.328 1.00 91.25 95 MET A C 1
ATOM 802 O O . MET A 1 95 ? 2.438 -12.303 5.112 1.00 91.25 95 MET A O 1
ATOM 806 N N . GLU A 1 96 ? 2.619 -13.622 6.922 1.00 91.12 96 GLU A N 1
ATOM 807 C CA . GLU A 1 96 ? 3.245 -14.757 6.225 1.00 91.12 96 GLU A CA 1
ATOM 808 C C . GLU A 1 96 ? 2.436 -15.220 5.008 1.00 91.12 96 GLU A C 1
ATOM 810 O O . GLU A 1 96 ? 2.997 -15.628 3.987 1.00 91.12 96 GLU A O 1
ATOM 815 N N . LYS A 1 97 ? 1.105 -15.072 5.055 1.00 92.50 97 LYS A N 1
ATOM 816 C CA . LYS A 1 97 ? 0.225 -15.434 3.936 1.00 92.50 97 LYS A CA 1
ATOM 817 C C . LYS A 1 97 ? 0.528 -14.657 2.651 1.00 92.50 97 LYS A C 1
ATOM 819 O O . LYS A 1 97 ? 0.262 -15.166 1.564 1.00 92.50 97 LYS A O 1
ATOM 824 N N . TYR A 1 98 ? 1.080 -13.444 2.747 1.00 94.94 98 TYR A N 1
ATOM 825 C CA . TYR A 1 98 ? 1.377 -12.613 1.578 1.00 94.94 98 TYR A CA 1
ATOM 826 C C . TYR A 1 98 ? 2.651 -13.047 0.848 1.00 94.94 98 TYR A C 1
ATOM 828 O O . TYR A 1 98 ? 2.746 -12.839 -0.360 1.00 94.94 98 TYR A O 1
ATOM 836 N N . LYS A 1 99 ? 3.576 -13.744 1.524 1.00 93.31 99 LYS A N 1
ATOM 837 C CA . LYS A 1 99 ? 4.789 -14.295 0.893 1.00 93.31 99 LYS A CA 1
ATOM 838 C C . LYS A 1 99 ? 4.474 -15.350 -0.168 1.00 93.31 99 LYS A C 1
ATOM 840 O O . LYS A 1 99 ? 5.209 -15.503 -1.131 1.00 93.31 99 LYS A O 1
ATOM 845 N N . ARG A 1 100 ? 3.358 -16.070 -0.007 1.00 91.81 100 ARG A N 1
ATOM 846 C CA . ARG A 1 100 ? 2.907 -17.140 -0.920 1.00 91.81 100 ARG A CA 1
ATOM 847 C C . ARG A 1 100 ? 1.695 -16.738 -1.764 1.00 91.81 100 ARG A C 1
ATOM 849 O O . ARG A 1 100 ? 1.104 -17.567 -2.453 1.00 91.81 100 ARG A O 1
ATOM 856 N N . ALA A 1 101 ? 1.278 -15.477 -1.693 1.00 93.69 101 ALA A N 1
ATOM 857 C CA . ALA A 1 101 ? 0.029 -15.034 -2.289 1.00 93.69 101 ALA A CA 1
ATOM 858 C C . ALA A 1 101 ? 0.116 -14.957 -3.818 1.00 93.69 101 ALA A C 1
ATOM 860 O O . ALA A 1 101 ? 1.013 -14.319 -4.358 1.00 93.69 101 ALA A O 1
ATOM 861 N N . ASN A 1 102 ? -0.837 -15.559 -4.536 1.00 95.06 102 ASN A N 1
ATOM 862 C CA . ASN A 1 102 ? -0.880 -15.514 -6.000 1.00 95.06 102 ASN A CA 1
ATOM 863 C C . ASN A 1 102 ? -1.226 -14.096 -6.496 1.00 95.06 102 ASN A C 1
ATOM 865 O O . ASN A 1 102 ? -2.381 -13.666 -6.436 1.00 95.06 102 ASN A O 1
ATOM 869 N N . ILE A 1 103 ? -0.214 -13.384 -6.992 1.00 95.19 103 ILE A N 1
ATOM 870 C CA . ILE A 1 103 ? -0.339 -11.990 -7.415 1.00 95.19 103 ILE A CA 1
ATOM 871 C C . ILE A 1 103 ? -1.265 -11.814 -8.629 1.00 95.19 103 ILE A C 1
ATOM 873 O O . ILE A 1 103 ? -2.006 -10.837 -8.659 1.00 95.19 103 ILE A O 1
ATOM 877 N N . ASP A 1 104 ? -1.322 -12.760 -9.572 1.00 95.75 104 ASP A N 1
ATOM 878 C CA . ASP A 1 104 ? -2.222 -12.661 -10.735 1.00 95.75 104 ASP A CA 1
ATOM 879 C C . ASP A 1 104 ? -3.685 -12.669 -10.295 1.00 95.75 104 ASP A C 1
ATOM 881 O O . ASP A 1 104 ? -4.471 -11.797 -10.675 1.00 95.75 104 ASP A O 1
ATOM 885 N N . LYS A 1 105 ? -4.037 -13.606 -9.405 1.00 96.81 105 LYS A N 1
ATOM 886 C CA . LYS A 1 105 ? -5.379 -13.678 -8.813 1.00 96.81 105 LYS A CA 1
ATOM 887 C C . LYS A 1 105 ? -5.713 -12.400 -8.041 1.00 96.81 105 LYS A C 1
ATOM 889 O O . LYS A 1 105 ? -6.832 -11.899 -8.145 1.00 96.81 105 LYS A O 1
ATOM 894 N N . ILE A 1 106 ? -4.750 -11.848 -7.302 1.00 97.00 106 ILE A N 1
ATOM 895 C CA . ILE A 1 106 ? -4.933 -10.605 -6.541 1.00 97.00 106 ILE A CA 1
ATOM 896 C C . ILE A 1 106 ? -5.119 -9.404 -7.466 1.00 97.00 106 ILE A C 1
ATOM 898 O O . ILE A 1 106 ? -6.022 -8.608 -7.224 1.00 97.00 106 ILE A O 1
ATOM 902 N N . MET A 1 107 ? -4.326 -9.279 -8.532 1.00 97.00 107 MET A N 1
ATOM 903 C CA . MET A 1 107 ? -4.458 -8.205 -9.519 1.00 97.00 107 MET A CA 1
ATOM 904 C C . MET A 1 107 ? -5.827 -8.250 -10.198 1.00 97.00 107 MET A C 1
ATOM 906 O O . MET A 1 107 ? -6.512 -7.229 -10.245 1.00 97.00 107 MET A O 1
ATOM 910 N N . ILE A 1 108 ? -6.268 -9.428 -10.654 1.00 96.69 108 ILE A N 1
ATOM 911 C CA . ILE A 1 108 ? -7.594 -9.621 -11.261 1.00 96.69 108 ILE A CA 1
ATOM 912 C C . ILE A 1 108 ? -8.698 -9.207 -10.281 1.00 96.69 108 ILE A C 1
ATOM 914 O O . ILE A 1 108 ? -9.572 -8.405 -10.624 1.00 96.69 108 ILE A O 1
ATOM 918 N N . LEU A 1 109 ? -8.636 -9.706 -9.042 1.00 96.56 109 LEU A N 1
ATOM 919 C CA . LEU A 1 109 ? -9.631 -9.407 -8.016 1.00 96.56 109 LEU A CA 1
ATOM 920 C C . LEU A 1 109 ? -9.653 -7.915 -7.658 1.00 96.56 109 LEU A C 1
ATOM 922 O O . LEU A 1 109 ? -10.728 -7.316 -7.566 1.00 96.56 109 LEU A O 1
ATOM 926 N N . PHE A 1 110 ? -8.478 -7.307 -7.490 1.00 97.31 110 PHE A N 1
ATOM 927 C CA . PHE A 1 110 ? -8.328 -5.879 -7.247 1.00 97.31 110 PHE A CA 1
ATOM 928 C C . PHE A 1 110 ? -8.941 -5.071 -8.389 1.00 97.31 110 PHE A C 1
ATOM 930 O O . PHE A 1 110 ? -9.770 -4.207 -8.126 1.00 97.31 110 PHE A O 1
ATOM 937 N N . TYR A 1 111 ? -8.616 -5.367 -9.650 1.00 95.50 111 TYR A N 1
ATOM 938 C CA . TYR A 1 111 ? -9.164 -4.623 -10.783 1.00 95.50 111 TYR A CA 1
ATOM 939 C C . TYR A 1 111 ? -10.683 -4.710 -10.861 1.00 95.50 111 TYR A C 1
ATOM 941 O O . TYR A 1 111 ? -11.348 -3.685 -11.047 1.00 95.50 111 TYR A O 1
ATOM 949 N N . HIS A 1 112 ? -11.226 -5.916 -10.690 1.00 93.44 112 HIS A N 1
ATOM 950 C CA . HIS A 1 112 ? -12.661 -6.151 -10.731 1.00 93.44 112 HIS A CA 1
ATOM 951 C C . HIS A 1 112 ? -13.384 -5.359 -9.634 1.00 93.44 112 HIS A C 1
ATOM 953 O O . HIS A 1 112 ? -14.320 -4.609 -9.917 1.00 93.44 112 HIS A O 1
ATOM 959 N N . LYS A 1 113 ? -12.915 -5.456 -8.383 1.00 94.19 113 LYS A N 1
ATOM 960 C CA . LYS A 1 113 ? -13.565 -4.784 -7.252 1.00 94.19 113 LYS A CA 1
ATOM 961 C C . LYS A 1 113 ? -13.305 -3.277 -7.249 1.00 94.19 113 LYS A C 1
ATOM 963 O O . LYS A 1 113 ? -14.237 -2.498 -7.115 1.00 94.19 113 LYS A O 1
ATOM 968 N N . PHE A 1 114 ? -12.083 -2.815 -7.487 1.00 93.06 114 PHE A N 1
ATOM 969 C CA . PHE A 1 114 ? -11.756 -1.387 -7.427 1.00 93.06 114 PHE A CA 1
ATOM 970 C C . PHE A 1 114 ? -12.485 -0.558 -8.499 1.00 93.06 114 PHE A C 1
ATOM 972 O O . PHE A 1 114 ? -12.889 0.582 -8.248 1.00 93.06 114 PHE A O 1
ATOM 979 N N . ARG A 1 115 ? -12.724 -1.127 -9.690 1.00 89.75 115 ARG A N 1
ATOM 980 C CA . ARG A 1 115 ? -13.467 -0.458 -10.773 1.00 89.75 115 ARG A CA 1
ATOM 981 C C . ARG A 1 115 ? -14.990 -0.505 -10.591 1.00 89.75 115 ARG A C 1
ATOM 983 O O . ARG A 1 115 ? -15.688 0.246 -11.276 1.00 89.75 115 ARG A O 1
ATOM 990 N N . ALA A 1 116 ? -15.508 -1.327 -9.678 1.00 87.69 116 ALA A N 1
ATOM 991 C CA . ALA A 1 116 ? -16.943 -1.487 -9.483 1.00 87.69 116 ALA A CA 1
ATOM 992 C C . ALA A 1 116 ? -17.647 -0.159 -9.131 1.00 87.69 116 ALA A C 1
ATOM 994 O O . ALA A 1 116 ? -17.039 0.831 -8.689 1.00 87.69 116 ALA A O 1
ATOM 995 N N . ARG A 1 117 ? -18.960 -0.126 -9.378 1.00 82.25 117 ARG A N 1
ATOM 996 C CA . ARG A 1 117 ? -19.822 0.995 -8.992 1.00 82.25 117 ARG A CA 1
ATOM 997 C C . ARG A 1 117 ? -20.203 0.830 -7.524 1.00 82.25 117 ARG A C 1
ATOM 999 O O . ARG A 1 117 ? -20.700 -0.215 -7.125 1.00 82.25 117 ARG A O 1
ATOM 1006 N N . TYR A 1 118 ? -19.981 1.876 -6.735 1.00 81.75 118 TYR A N 1
ATOM 1007 C CA . TYR A 1 118 ? -20.305 1.905 -5.312 1.00 81.75 118 TYR A CA 1
ATOM 1008 C C . TYR A 1 118 ? -21.257 3.063 -5.037 1.00 81.75 118 TYR A C 1
ATOM 1010 O O . TYR A 1 118 ? -21.026 4.167 -5.528 1.00 81.75 118 TYR A O 1
ATOM 1018 N N . ARG A 1 119 ? -22.291 2.820 -4.220 1.00 71.94 119 ARG A N 1
ATOM 1019 C CA . ARG A 1 119 ? -23.314 3.825 -3.860 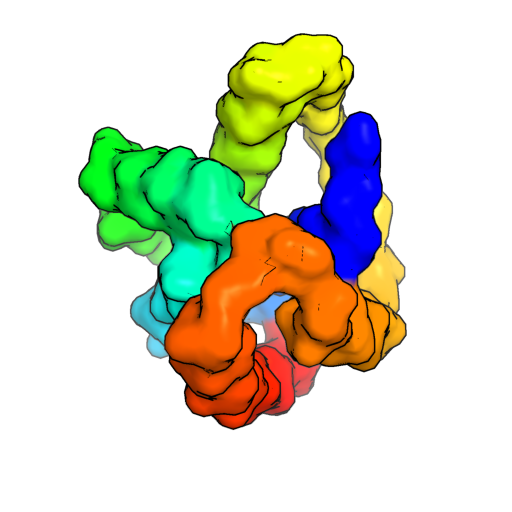1.00 71.94 119 ARG A CA 1
ATOM 1020 C C . ARG A 1 119 ? -22.722 5.059 -3.174 1.00 71.94 119 ARG A C 1
ATOM 1022 O O . ARG A 1 119 ? -23.291 6.134 -3.248 1.00 71.94 119 ARG A O 1
ATOM 1029 N N . THR A 1 120 ? -21.561 4.911 -2.537 1.00 67.44 120 THR A N 1
ATOM 1030 C CA . THR A 1 120 ? -20.870 5.981 -1.806 1.00 67.44 120 THR A CA 1
ATOM 1031 C C . THR A 1 120 ? -20.056 6.927 -2.695 1.00 67.44 120 THR A C 1
ATOM 1033 O O . THR A 1 120 ? -19.370 7.797 -2.167 1.00 67.44 120 THR A O 1
ATOM 1036 N N . GLY A 1 121 ? -20.025 6.716 -4.015 1.00 63.75 121 GLY A N 1
ATOM 1037 C CA . GLY A 1 121 ? -19.200 7.493 -4.941 1.00 63.75 121 GLY A CA 1
ATOM 1038 C C . GLY A 1 121 ? -20.021 8.444 -5.811 1.00 63.75 121 GLY A C 1
ATOM 1039 O O . GLY A 1 121 ? -21.055 8.057 -6.346 1.00 63.75 121 GLY A O 1
ATOM 1040 N N . THR A 1 122 ? -19.518 9.663 -6.019 1.00 69.19 122 THR A N 1
ATOM 1041 C CA . THR A 1 122 ? -20.078 10.598 -7.008 1.00 69.19 122 THR A CA 1
ATOM 1042 C C . THR A 1 122 ? -19.712 10.176 -8.435 1.00 69.19 122 THR A C 1
ATOM 1044 O O . THR A 1 122 ? -18.714 9.477 -8.653 1.00 69.19 122 THR A O 1
ATOM 1047 N N . SER A 1 123 ? -20.478 10.637 -9.431 1.00 71.94 123 SER A N 1
ATOM 1048 C CA . SER A 1 123 ? -20.175 10.409 -10.857 1.00 71.94 123 SER A CA 1
ATOM 1049 C C . SER A 1 123 ? -18.745 10.854 -11.216 1.00 71.94 123 SER A C 1
ATOM 1051 O O . SER A 1 123 ? -17.984 10.100 -11.833 1.00 71.94 123 SER A O 1
ATOM 1053 N N . PHE A 1 124 ? -18.329 12.021 -10.709 1.00 75.94 124 PHE A N 1
ATOM 1054 C CA . PHE A 1 124 ? -16.981 12.562 -10.886 1.00 75.94 124 PHE A CA 1
ATOM 1055 C C . PHE A 1 124 ? -15.892 11.687 -10.242 1.00 75.94 124 PHE A C 1
ATOM 1057 O O . PHE A 1 124 ? -14.888 11.369 -10.883 1.00 75.94 124 PHE A O 1
ATOM 1064 N N . GLY A 1 125 ? -16.103 11.214 -9.008 1.00 80.56 125 GLY A N 1
ATOM 1065 C CA . GLY A 1 125 ? -15.185 10.276 -8.352 1.00 80.56 125 GLY A CA 1
ATOM 1066 C C . GLY A 1 125 ? -15.068 8.944 -9.105 1.00 80.56 125 GLY A C 1
ATOM 1067 O O . GLY A 1 125 ? -13.985 8.368 -9.208 1.00 80.56 125 GLY A O 1
ATOM 1068 N N . GLY A 1 126 ? -16.168 8.475 -9.702 1.00 82.94 126 GLY A N 1
ATOM 1069 C CA . GLY A 1 126 ? -16.178 7.322 -10.601 1.00 82.94 126 GLY A CA 1
ATOM 1070 C C . GLY A 1 126 ? -15.336 7.530 -11.863 1.00 82.94 126 GLY A C 1
ATOM 1071 O O . GLY A 1 126 ? -14.579 6.636 -12.244 1.00 82.94 126 GLY A O 1
ATOM 1072 N N . TRP A 1 127 ? -15.432 8.700 -12.499 1.00 85.25 127 TRP A N 1
ATOM 1073 C CA . TRP A 1 127 ? -14.629 9.043 -13.678 1.00 85.25 127 TRP A CA 1
ATOM 1074 C C . TRP A 1 127 ? -13.133 9.141 -13.357 1.00 85.25 127 TRP A C 1
ATOM 1076 O O . TRP A 1 127 ? -12.329 8.487 -14.025 1.00 85.25 127 TRP A O 1
ATOM 1086 N N . ARG A 1 128 ? -12.759 9.864 -12.290 1.00 87.62 128 ARG A N 1
ATOM 1087 C CA . ARG A 1 128 ? -11.357 9.975 -11.842 1.00 87.62 128 ARG A CA 1
ATOM 1088 C C . ARG A 1 128 ? -10.737 8.608 -11.584 1.00 87.62 128 ARG A C 1
ATOM 1090 O O . ARG A 1 128 ? -9.653 8.320 -12.088 1.00 87.62 128 ARG A O 1
ATOM 1097 N N . ARG A 1 129 ? -11.472 7.732 -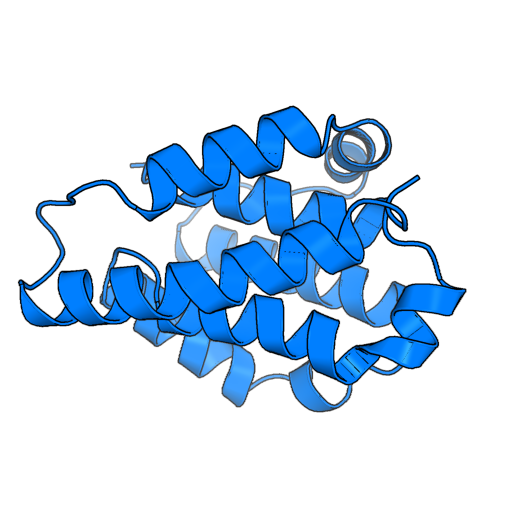10.889 1.00 90.00 129 ARG A N 1
ATOM 1098 C CA . ARG A 1 129 ? -11.034 6.359 -10.631 1.00 90.00 129 ARG A CA 1
ATOM 1099 C C . ARG A 1 129 ? -10.807 5.588 -11.928 1.00 90.00 129 ARG A C 1
ATOM 1101 O O . ARG A 1 129 ? -9.765 4.964 -12.070 1.00 90.00 129 ARG A O 1
ATOM 1108 N N . ARG A 1 130 ? -11.718 5.665 -12.907 1.00 87.94 130 ARG A N 1
ATOM 1109 C CA . ARG A 1 130 ? -11.528 5.013 -14.219 1.00 87.94 130 ARG A CA 1
ATOM 1110 C C . ARG A 1 130 ? -10.266 5.494 -14.937 1.00 87.94 130 ARG A C 1
ATOM 1112 O O . ARG A 1 130 ? -9.561 4.660 -15.494 1.00 87.94 130 ARG A O 1
ATOM 1119 N N . LYS A 1 131 ? -9.960 6.794 -14.888 1.00 90.81 131 LYS A N 1
ATOM 1120 C CA . LYS A 1 131 ? -8.719 7.342 -15.457 1.00 90.81 131 LYS A CA 1
ATOM 1121 C C . LYS A 1 131 ? -7.485 6.792 -14.731 1.00 90.81 131 LYS A C 1
ATOM 1123 O O . LYS A 1 131 ? -6.576 6.285 -15.379 1.00 90.81 131 LYS A O 1
ATOM 1128 N N . ALA A 1 132 ? -7.497 6.803 -13.396 1.00 94.81 132 ALA A N 1
ATOM 1129 C CA . ALA A 1 132 ? -6.412 6.265 -12.574 1.00 94.81 132 ALA A CA 1
ATOM 1130 C C . ALA A 1 132 ? -6.166 4.762 -12.801 1.00 94.81 132 ALA A C 1
ATOM 1132 O O . ALA A 1 132 ? -5.025 4.310 -12.735 1.00 94.81 132 ALA A O 1
ATOM 1133 N N . MET A 1 133 ? -7.211 3.988 -13.118 1.00 94.75 133 MET A N 1
ATOM 1134 C CA . MET A 1 133 ? -7.085 2.551 -13.386 1.00 94.75 133 MET A CA 1
ATOM 1135 C C . MET A 1 133 ? -6.184 2.227 -14.576 1.00 94.75 133 MET A C 1
ATOM 1137 O O . MET A 1 133 ? -5.566 1.167 -14.561 1.00 94.75 133 MET A O 1
ATOM 1141 N N . SER A 1 134 ? -6.087 3.107 -15.578 1.00 93.88 134 SER A N 1
ATOM 1142 C CA . SER A 1 134 ? -5.159 2.906 -16.696 1.00 93.88 134 SER A CA 1
ATOM 1143 C C . SER A 1 134 ? -3.711 2.901 -16.197 1.00 93.88 134 SER A C 1
ATOM 1145 O O . SER A 1 134 ? -2.990 1.923 -16.383 1.00 93.88 134 SER A O 1
ATOM 1147 N N . THR A 1 135 ? -3.338 3.936 -15.438 1.00 96.00 135 THR A N 1
ATOM 1148 C CA . THR A 1 135 ? -2.008 4.080 -14.836 1.00 96.00 135 THR A CA 1
ATOM 1149 C C . THR A 1 135 ? -1.703 2.957 -13.846 1.00 96.00 135 THR A C 1
ATOM 1151 O O . THR A 1 135 ? -0.660 2.315 -13.943 1.00 96.00 135 THR A O 1
ATOM 1154 N N . ILE A 1 136 ? -2.638 2.651 -12.938 1.00 97.62 136 ILE A N 1
ATOM 1155 C CA . ILE A 1 136 ? -2.488 1.550 -11.973 1.00 97.62 136 ILE A CA 1
ATOM 1156 C C . ILE A 1 136 ? -2.266 0.223 -12.707 1.00 97.62 136 ILE A C 1
ATOM 1158 O O . ILE A 1 136 ? -1.407 -0.567 -12.316 1.00 97.62 136 ILE A O 1
ATOM 1162 N N . ARG A 1 137 ? -3.020 -0.026 -13.787 1.00 96.31 137 ARG A N 1
ATOM 1163 C CA . ARG A 1 137 ? -2.874 -1.244 -14.582 1.00 96.31 137 ARG A CA 1
ATOM 1164 C C . ARG A 1 137 ? -1.508 -1.325 -15.246 1.00 96.31 137 ARG A C 1
ATOM 1166 O O . ARG A 1 137 ? -0.848 -2.349 -15.106 1.00 96.31 137 ARG A O 1
ATOM 1173 N N . SER A 1 138 ? -1.075 -0.264 -15.925 1.00 96.50 138 SER A N 1
ATOM 1174 C CA . SER A 1 138 ? 0.231 -0.253 -16.589 1.00 96.50 138 SER A CA 1
ATOM 1175 C C . SER A 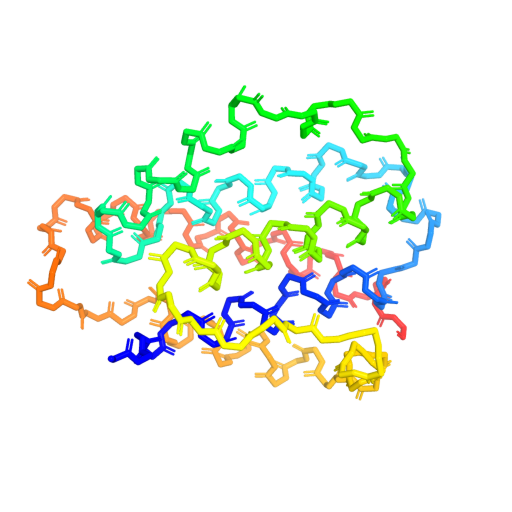1 138 ? 1.381 -0.458 -15.606 1.00 96.50 138 SER A C 1
ATOM 1177 O O . SER A 1 138 ? 2.282 -1.236 -15.892 1.00 96.50 138 SER A O 1
ATOM 1179 N N . THR A 1 139 ? 1.334 0.179 -14.432 1.00 97.31 139 THR A N 1
ATOM 1180 C CA . THR A 1 139 ? 2.383 0.041 -13.414 1.00 97.31 139 THR A CA 1
ATOM 1181 C C . THR A 1 139 ? 2.431 -1.378 -12.856 1.00 97.31 139 THR A C 1
ATOM 1183 O O . THR A 1 139 ? 3.492 -1.988 -12.815 1.00 97.31 139 THR A O 1
ATOM 1186 N N . LEU A 1 140 ? 1.283 -1.961 -12.501 1.00 97.25 140 LEU A N 1
ATOM 1187 C CA . LEU A 1 140 ? 1.242 -3.330 -11.980 1.00 97.25 140 LEU A CA 1
ATOM 1188 C C . LEU A 1 140 ? 1.722 -4.370 -13.000 1.00 97.25 140 LEU A C 1
ATOM 1190 O O . LEU A 1 140 ? 2.419 -5.303 -12.617 1.00 97.25 140 LEU A O 1
ATOM 1194 N N . LEU A 1 141 ? 1.392 -4.208 -14.286 1.00 96.75 141 LEU A N 1
ATOM 1195 C CA . LEU A 1 141 ? 1.884 -5.101 -15.341 1.00 96.75 141 LEU A CA 1
ATOM 1196 C C . LEU A 1 141 ? 3.404 -5.013 -15.516 1.00 96.75 141 LEU A C 1
ATOM 1198 O O . LEU A 1 141 ? 4.034 -6.042 -15.734 1.00 96.75 141 LEU A O 1
ATOM 1202 N N . LYS A 1 142 ? 3.995 -3.821 -15.368 1.00 96.75 142 LYS A N 1
ATOM 1203 C CA . LYS A 1 142 ? 5.457 -3.645 -15.375 1.00 96.75 142 LYS A CA 1
ATOM 1204 C C . LYS A 1 142 ? 6.125 -4.279 -14.158 1.00 96.75 142 LYS A C 1
ATOM 1206 O O . LYS A 1 142 ? 7.150 -4.927 -14.300 1.00 96.75 142 LYS A O 1
ATOM 1211 N N . MET A 1 143 ? 5.530 -4.136 -12.973 1.00 96.62 143 MET A N 1
ATOM 1212 C CA . MET A 1 143 ? 6.077 -4.710 -11.738 1.00 96.62 143 MET A CA 1
ATOM 1213 C C . MET A 1 143 ? 5.937 -6.238 -11.678 1.00 96.62 143 MET A C 1
ATOM 1215 O O . MET A 1 143 ? 6.719 -6.904 -11.003 1.00 96.62 143 MET A O 1
ATOM 1219 N N . ARG A 1 144 ? 4.925 -6.807 -12.345 1.00 95.94 144 ARG A N 1
ATOM 1220 C CA . ARG A 1 144 ? 4.529 -8.218 -12.218 1.00 95.94 144 ARG A CA 1
ATOM 1221 C C . ARG A 1 144 ? 5.659 -9.240 -12.450 1.00 95.94 144 ARG A C 1
ATOM 1223 O O . ARG A 1 144 ? 5.728 -10.168 -11.638 1.00 95.94 144 ARG A O 1
ATOM 1230 N N . PRO A 1 145 ? 6.529 -9.123 -13.476 1.00 96.62 145 PRO A N 1
ATOM 1231 C CA . PRO A 1 145 ? 7.641 -10.055 -13.697 1.00 96.62 145 PRO A CA 1
ATOM 1232 C C . PRO A 1 145 ? 8.679 -10.045 -12.569 1.00 96.62 145 PRO A C 1
ATOM 1234 O O . PRO A 1 145 ? 9.428 -11.000 -12.410 1.00 96.62 145 PRO A O 1
ATOM 1237 N N . HIS A 1 146 ? 8.705 -8.980 -11.767 1.00 96.44 146 HIS A N 1
ATOM 1238 C CA . HIS A 1 146 ? 9.638 -8.801 -10.659 1.00 96.44 146 HIS A CA 1
ATOM 1239 C C . HIS A 1 146 ? 9.043 -9.210 -9.307 1.00 96.44 146 HIS A C 1
ATOM 1241 O O . HIS A 1 146 ? 9.644 -8.924 -8.275 1.00 96.44 146 HIS A O 1
ATOM 1247 N N . MET A 1 147 ? 7.867 -9.846 -9.289 1.00 93.06 147 MET A N 1
ATOM 1248 C CA . MET A 1 147 ? 7.257 -10.379 -8.070 1.00 93.06 147 MET A CA 1
ATOM 1249 C C . MET A 1 147 ? 7.462 -11.893 -8.002 1.00 93.06 147 MET A C 1
ATOM 1251 O O . MET A 1 147 ? 6.865 -12.629 -8.797 1.00 93.06 147 MET A O 1
ATOM 1255 N N . VAL A 1 148 ? 8.304 -12.324 -7.060 1.00 82.62 148 VAL A N 1
ATOM 1256 C CA . VAL A 1 148 ? 8.779 -13.710 -6.889 1.00 82.62 148 VAL A CA 1
ATOM 1257 C C . VAL A 1 148 ? 8.118 -14.385 -5.704 1.00 82.62 148 VAL A C 1
ATOM 1259 O O . VAL A 1 148 ? 7.663 -13.693 -4.769 1.00 82.62 148 VAL A O 1
#

Sequence (148 aa):
MSKEWATPTWYLFHTIGERINSNYFNSHLTECKYLIQIICNNLPCPICQNHATIYLRKTNFNNIKTLAQFKEYLYIFHNFVNSQLGKKKFTKEEMEKYKRANIDKIMILFYHKFRARYRTGTSFGGWRRRKAMSTIRSTLLKMRPHMV

Radius of gyration: 14.55 Å; chains: 1; bounding box: 40×30×33 Å

Foldseek 3Di:
DPQLLNVLLLLLQLLCLQFFAFVCCQVCVVLNLVLQLLCLCQFQAPVSSVVSNVDCVVDCSVVDNGSVSSNVVSLVVVQVVCVVVVHDRDDPVNSVCSNVDDNVVSVVSNLVRRLDDDPNHDPVSNVSSVVSSVVSVVSCVVRVVRGD

Organism: NCBI:txid1070528

Secondary structure (DSSP, 8-state):
---TTHHHHHHHHHHHHHHB-HHHHHHTHHHHHHHHHHHHTT-SSHHHHHHHHHHHHHTGGGG--SHHHHHHHHHHHHHHHHHHTTPPPPPSGGGHHHHT--HHHHHHHHHHHHHS--TT--HHHHHHHHHHHHHHHHHHHHHGGGB-

InterPro domains:
  IPR017905 ERV/ALR sulfhydryl oxidase domain [PF04777] (9-97)
  IPR017905 ERV/ALR sulfhydryl oxidase domain [PS51324] (1-101)
  IPR036774 ERV/ALR sulfhydryl oxidase domain superfamily [G3DSA:1.20.120.310] (1-104)
  IPR036774 ERV/ALR sulfhydryl oxidase domain superfamily [SSF69000] (3-97)

pLDDT: mean 92.52, std 8.26, range [40.84, 98.25]